Protein AF-A0A1M5NGG0-F1 (afdb_monomer)

pLDDT: mean 73.12, std 12.96, range [38.12, 87.0]

Solvent-accessible surface area (backbone atoms only — not comparable to full-atom values): 4606 Å² total; per-residue (Å²): 119,46,54,49,35,40,38,68,33,90,86,70,65,30,32,41,32,36,30,40,36,77,45,84,42,86,96,81,45,76,45,65,30,25,33,42,37,39,39,38,87,95,46,77,50,74,51,82,64,30,84,42,67,68,62,41,48,52,54,44,50,56,50,40,46,72,61,73,34,74,91,49,96,78,64,63,46,71,48,132

Structure (mmCIF, N/CA/C/O backbone):
data_AF-A0A1M5NGG0-F1
#
_entry.id   AF-A0A1M5NGG0-F1
#
loop_
_atom_site.group_PDB
_atom_site.id
_atom_site.type_symbol
_atom_site.label_atom_id
_atom_site.label_alt_id
_atom_site.label_comp_id
_atom_site.label_asym_id
_atom_site.label_entity_id
_atom_site.label_seq_id
_atom_site.pdbx_PDB_ins_code
_atom_site.Cartn_x
_atom_site.Cartn_y
_atom_site.Cartn_z
_atom_site.occupancy
_atom_site.B_iso_or_equiv
_atom_site.auth_seq_id
_atom_site.auth_comp_id
_atom_site.auth_asym_id
_atom_site.auth_atom_id
_atom_site.pdbx_PDB_model_num
ATOM 1 N N . MET A 1 1 ? -15.021 0.722 1.862 1.00 75.62 1 MET A N 1
ATOM 2 C CA . MET A 1 1 ? -13.551 0.751 1.709 1.00 75.62 1 MET A CA 1
ATOM 3 C C . MET A 1 1 ? -13.201 2.036 0.991 1.00 75.62 1 MET A C 1
ATOM 5 O O . MET A 1 1 ? -13.784 2.290 -0.057 1.00 75.62 1 MET A O 1
ATOM 9 N N . LYS A 1 2 ? -12.334 2.857 1.578 1.00 81.25 2 LYS A N 1
ATOM 10 C CA . LYS A 1 2 ? -11.900 4.147 1.033 1.00 81.25 2 LYS A CA 1
ATOM 11 C C . LYS A 1 2 ? -10.453 4.015 0.566 1.00 81.25 2 LYS A C 1
ATOM 13 O O . LYS A 1 2 ? -9.649 3.463 1.300 1.00 81.25 2 LYS A O 1
ATOM 18 N N . THR A 1 3 ? -10.104 4.499 -0.625 1.00 84.38 3 THR A N 1
ATOM 19 C CA . THR A 1 3 ? -8.686 4.588 -1.021 1.00 84.38 3 THR A CA 1
ATOM 20 C C . THR A 1 3 ? -8.111 5.867 -0.436 1.00 84.38 3 THR A C 1
ATOM 22 O O . THR A 1 3 ? -8.674 6.928 -0.661 1.00 84.38 3 THR A O 1
ATOM 25 N N . LEU A 1 4 ? -7.027 5.767 0.327 1.00 84.44 4 LEU A N 1
ATOM 26 C CA . LEU A 1 4 ? -6.325 6.920 0.888 1.00 84.44 4 LEU A CA 1
ATOM 27 C C . LEU A 1 4 ? -5.244 7.411 -0.069 1.00 84.44 4 LEU A C 1
ATOM 29 O O . LEU A 1 4 ? -5.165 8.601 -0.355 1.00 84.44 4 LEU A O 1
ATOM 33 N N . TYR A 1 5 ? -4.453 6.482 -0.603 1.00 83.94 5 TYR A N 1
ATOM 34 C CA . TYR A 1 5 ? -3.362 6.784 -1.521 1.00 83.94 5 TYR A CA 1
ATOM 35 C C . TYR A 1 5 ? -3.373 5.824 -2.699 1.00 83.94 5 TYR A C 1
ATOM 37 O O . TYR A 1 5 ? -3.693 4.642 -2.549 1.00 83.94 5 TYR A O 1
ATOM 45 N N . ARG A 1 6 ? -2.987 6.331 -3.868 1.00 86.62 6 ARG A N 1
ATOM 46 C CA . ARG A 1 6 ? -2.788 5.532 -5.074 1.00 86.62 6 ARG A CA 1
ATOM 47 C C . ARG A 1 6 ? -1.496 5.939 -5.767 1.00 86.62 6 ARG A C 1
ATOM 49 O O . ARG A 1 6 ? -1.258 7.127 -5.979 1.00 86.62 6 ARG A O 1
ATOM 56 N N . TYR A 1 7 ? -0.726 4.935 -6.157 1.00 84.19 7 TYR A N 1
ATOM 57 C CA . TYR A 1 7 ? 0.417 5.036 -7.049 1.00 84.19 7 TYR A CA 1
ATOM 58 C C . TYR A 1 7 ? 0.179 4.130 -8.257 1.00 84.19 7 TYR A C 1
ATOM 60 O O . TYR A 1 7 ? -0.304 3.011 -8.095 1.00 84.19 7 TYR A O 1
ATOM 68 N N . THR A 1 8 ? 0.523 4.605 -9.448 1.00 82.62 8 THR A N 1
ATOM 69 C CA . THR A 1 8 ? 0.501 3.806 -10.674 1.00 82.62 8 THR A CA 1
ATOM 70 C C . THR A 1 8 ? 1.876 3.904 -11.317 1.00 82.62 8 THR A C 1
ATOM 72 O O . THR A 1 8 ? 2.325 5.000 -11.651 1.00 82.62 8 THR A O 1
ATOM 75 N N . GLY A 1 9 ? 2.541 2.758 -11.435 1.00 76.19 9 GLY A N 1
ATOM 76 C CA . GLY A 1 9 ? 3.857 2.618 -12.032 1.00 76.19 9 GLY A CA 1
ATOM 77 C C . GLY A 1 9 ? 3.830 2.968 -13.522 1.00 76.19 9 GLY A C 1
ATOM 78 O O . GLY A 1 9 ? 2.905 2.550 -14.223 1.00 76.19 9 GLY A O 1
ATOM 79 N N . PRO A 1 10 ? 4.815 3.736 -14.018 1.00 69.81 10 PRO A N 1
ATOM 80 C CA . PRO A 1 10 ? 4.831 4.213 -15.399 1.00 69.81 10 PRO A CA 1
ATOM 81 C C . PRO A 1 10 ? 5.174 3.127 -16.429 1.00 69.81 10 PRO A C 1
ATOM 83 O O . PRO A 1 10 ? 4.765 3.257 -17.579 1.00 69.81 10 PRO A O 1
ATOM 86 N N . GLU A 1 11 ? 5.910 2.081 -16.041 1.00 64.44 11 GLU A N 1
ATOM 87 C CA . GLU A 1 11 ? 6.458 1.089 -16.982 1.00 64.44 11 GLU A CA 1
ATOM 88 C C . GLU A 1 11 ? 5.631 -0.204 -17.046 1.00 64.44 11 GLU A C 1
ATOM 90 O O . GLU A 1 11 ? 5.364 -0.703 -18.135 1.00 64.44 11 GLU A O 1
ATOM 95 N N . ASP A 1 12 ? 5.140 -0.695 -15.904 1.00 65.25 12 ASP A N 1
ATOM 96 C CA . ASP A 1 12 ? 4.516 -2.027 -15.815 1.00 65.25 12 ASP A CA 1
ATOM 97 C C . ASP A 1 12 ? 2.991 -2.000 -15.616 1.00 65.25 12 ASP A C 1
ATOM 99 O O . ASP A 1 12 ? 2.357 -3.040 -15.447 1.00 65.25 12 ASP A O 1
ATOM 103 N N . GLY A 1 13 ? 2.372 -0.814 -15.569 1.00 73.19 13 GLY A N 1
ATOM 104 C CA . GLY A 1 13 ? 0.934 -0.670 -15.294 1.00 73.19 13 GLY A CA 1
ATOM 105 C C . GLY A 1 13 ? 0.510 -1.110 -13.884 1.00 73.19 13 GLY A C 1
ATOM 106 O O . GLY A 1 13 ? -0.684 -1.174 -13.590 1.00 73.19 13 GLY A O 1
ATOM 107 N N . VAL A 1 14 ? 1.474 -1.390 -13.001 1.00 80.69 14 VAL A N 1
ATOM 108 C CA . VAL A 1 14 ? 1.231 -1.802 -11.616 1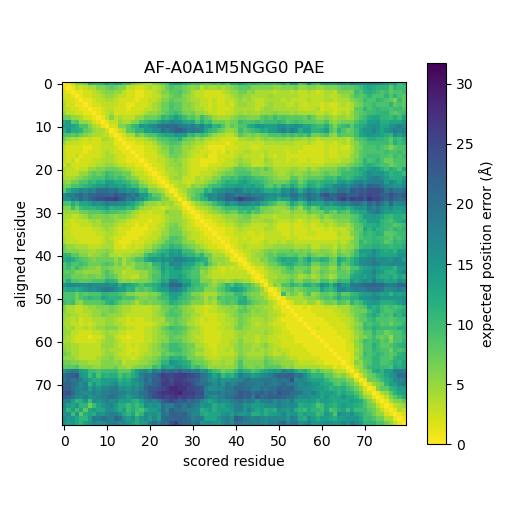.00 80.69 14 VAL A CA 1
ATOM 109 C C . VAL A 1 14 ? 0.623 -0.646 -10.832 1.00 80.69 14 VAL A C 1
ATOM 111 O O . VAL A 1 14 ? 1.172 0.450 -10.784 1.00 80.69 14 VAL A O 1
ATOM 114 N N . THR A 1 15 ? -0.500 -0.885 -10.168 1.00 85.69 15 THR A N 1
ATOM 115 C CA . THR A 1 15 ? -1.163 0.086 -9.304 1.00 85.69 15 THR A CA 1
ATOM 116 C C . THR A 1 15 ? -1.102 -0.364 -7.852 1.00 85.69 15 THR A C 1
ATOM 118 O O . THR A 1 15 ? -1.668 -1.385 -7.476 1.00 85.69 15 THR A O 1
ATOM 121 N N . VAL A 1 16 ? -0.463 0.436 -7.004 1.00 85.31 16 VAL A N 1
ATOM 122 C CA . VAL A 1 16 ? -0.432 0.236 -5.553 1.00 85.31 16 VAL A CA 1
ATOM 123 C C . VAL A 1 16 ? -1.450 1.176 -4.910 1.00 85.31 16 VAL A C 1
ATOM 125 O O . VAL 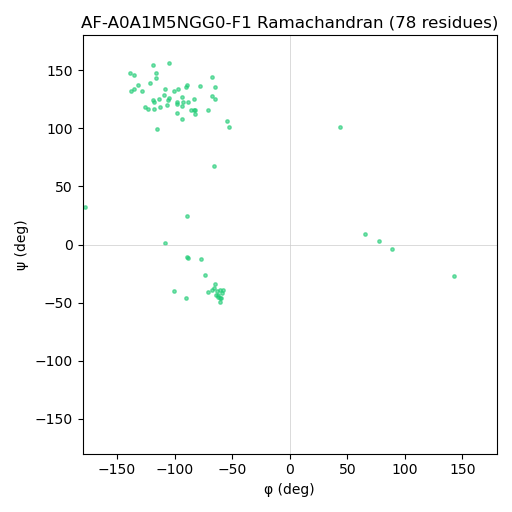A 1 16 ? -1.504 2.368 -5.219 1.00 85.31 16 VAL A O 1
ATOM 128 N N . ARG A 1 17 ? -2.280 0.660 -4.006 1.00 87.00 17 ARG A N 1
ATOM 129 C CA . ARG A 1 17 ? -3.306 1.420 -3.283 1.00 87.00 17 ARG A CA 1
ATOM 130 C C . ARG A 1 17 ? -3.173 1.188 -1.792 1.00 87.00 17 ARG A C 1
ATOM 132 O O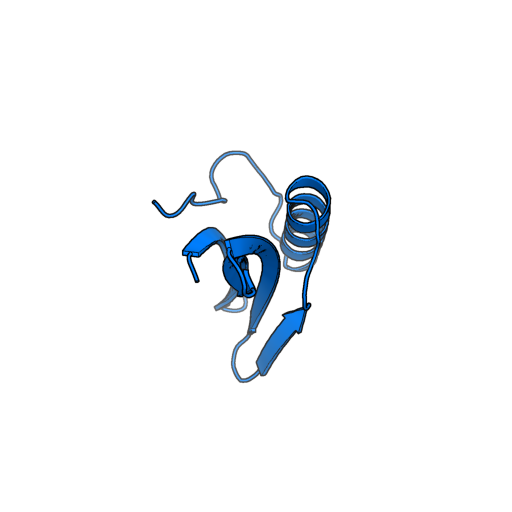 . ARG A 1 17 ? -3.137 0.040 -1.365 1.00 87.00 17 ARG A O 1
ATOM 139 N N . LEU A 1 18 ? -3.194 2.258 -1.007 1.00 86.19 18 LEU A N 1
ATOM 140 C CA . LEU A 1 18 ? -3.494 2.169 0.418 1.00 86.19 18 LEU A CA 1
ATOM 141 C C . LEU A 1 18 ? -4.990 2.396 0.604 1.00 86.19 18 LEU A C 1
ATOM 143 O O . LEU A 1 18 ? -5.507 3.444 0.210 1.00 86.19 18 LEU A O 1
ATOM 147 N N . ILE A 1 19 ? -5.680 1.436 1.207 1.00 86.88 19 ILE A N 1
ATOM 148 C CA . ILE A 1 19 ? -7.110 1.521 1.489 1.00 86.88 19 ILE A CA 1
ATOM 149 C C . ILE A 1 19 ? -7.376 1.506 2.993 1.00 86.88 19 ILE A C 1
ATOM 151 O O . ILE A 1 19 ? -6.730 0.787 3.748 1.00 86.88 19 ILE A O 1
ATOM 155 N N . GLU A 1 20 ? -8.368 2.279 3.415 1.00 86.25 20 GLU A N 1
ATOM 156 C CA . GLU A 1 20 ? -8.984 2.222 4.733 1.00 86.25 20 GLU A CA 1
ATOM 157 C C . GLU A 1 20 ? -10.267 1.383 4.670 1.00 86.25 20 GLU A C 1
ATOM 159 O O . GLU A 1 20 ? -11.136 1.547 3.796 1.00 86.25 20 GLU A O 1
ATOM 164 N N . ARG A 1 21 ? -10.413 0.484 5.636 1.00 83.06 21 ARG A N 1
ATOM 165 C CA . ARG A 1 21 ? -11.592 -0.339 5.852 1.00 83.06 21 ARG A CA 1
ATOM 166 C C . ARG A 1 21 ? -12.100 -0.111 7.267 1.00 83.06 21 ARG A C 1
ATOM 168 O O . ARG A 1 21 ? -11.465 -0.487 8.240 1.00 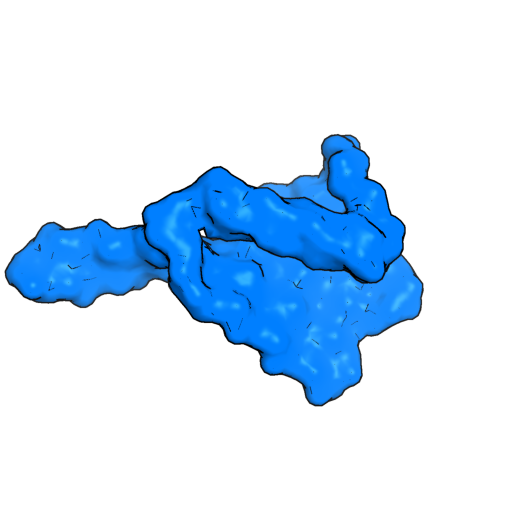83.06 21 ARG A O 1
ATOM 175 N N . GLN A 1 22 ? -13.304 0.427 7.368 1.00 80.62 22 GLN A N 1
ATOM 176 C CA . GLN A 1 22 ? -14.035 0.480 8.625 1.00 80.62 22 GLN A CA 1
ATOM 177 C C . GLN A 1 22 ? -14.950 -0.739 8.713 1.00 80.62 22 GLN A C 1
ATOM 179 O O . GLN A 1 22 ? -15.716 -1.023 7.790 1.00 80.62 22 GLN A O 1
ATOM 184 N N . THR A 1 23 ? -14.838 -1.482 9.807 1.00 74.81 23 THR A N 1
ATOM 185 C CA . THR A 1 23 ? -15.681 -2.636 10.116 1.00 74.81 23 THR A CA 1
ATOM 186 C C . THR A 1 23 ? -16.445 -2.333 11.393 1.00 74.81 23 THR A C 1
ATOM 188 O O . THR A 1 23 ? -15.847 -2.039 12.424 1.00 74.81 23 THR A O 1
ATOM 191 N N . ILE A 1 24 ? -17.771 -2.394 11.327 1.00 76.06 24 ILE A N 1
ATOM 192 C CA . ILE A 1 24 ? -18.626 -2.200 12.497 1.00 76.06 24 ILE A CA 1
ATOM 193 C C . ILE A 1 24 ? -18.679 -3.526 13.258 1.00 76.06 24 ILE A C 1
ATOM 195 O O . ILE A 1 24 ? -19.172 -4.524 12.733 1.00 76.06 24 ILE A O 1
ATOM 199 N N . VAL A 1 25 ? -18.161 -3.534 14.483 1.00 74.94 25 VAL A N 1
ATOM 200 C CA . VAL A 1 25 ? -18.181 -4.676 15.400 1.00 74.94 25 VAL A CA 1
ATOM 201 C C . VAL A 1 25 ? -19.200 -4.381 16.500 1.00 74.94 25 VAL A C 1
ATOM 203 O O . VAL A 1 25 ? -19.111 -3.373 17.202 1.00 74.94 25 VAL A O 1
ATOM 206 N N . GLN A 1 26 ? -20.217 -5.230 16.634 1.00 73.25 26 GLN A N 1
ATOM 207 C CA . GLN A 1 26 ? -21.249 -5.062 17.660 1.00 73.25 26 GLN A CA 1
ATOM 208 C C . GLN A 1 26 ? -20.669 -5.274 19.078 1.00 73.25 26 GLN A C 1
ATOM 210 O O . GLN A 1 26 ? -19.792 -6.121 19.244 1.00 73.25 26 GLN A O 1
ATOM 215 N N . PRO A 1 27 ? -21.140 -4.527 20.101 1.00 67.12 27 PRO A N 1
ATOM 216 C CA . PRO A 1 27 ? -22.384 -3.760 20.096 1.00 67.12 27 PRO A CA 1
ATOM 217 C C . PRO A 1 27 ? -22.293 -2.315 19.587 1.00 67.12 27 PRO A C 1
ATOM 219 O O . PRO A 1 27 ? -23.358 -1.756 19.371 1.00 67.12 27 PRO A O 1
ATOM 222 N N . MET A 1 28 ? -21.114 -1.709 19.360 1.00 65.19 28 MET A N 1
ATOM 223 C CA . MET A 1 28 ? -20.991 -0.365 18.735 1.00 65.19 28 MET A CA 1
ATOM 224 C C . MET A 1 28 ? -19.532 0.108 18.525 1.00 65.19 28 MET A C 1
ATOM 226 O O . MET A 1 28 ? -19.234 1.297 18.608 1.00 65.19 28 MET A O 1
ATOM 230 N N . SER A 1 29 ? -18.589 -0.795 18.262 1.00 73.31 29 SER A N 1
ATOM 231 C CA . SER A 1 29 ? -17.189 -0.418 18.022 1.00 73.31 29 SER A CA 1
ATOM 232 C C . SER A 1 29 ? -16.903 -0.353 16.525 1.00 73.31 29 SER A C 1
ATOM 234 O O . SER A 1 29 ? -17.081 -1.335 15.808 1.00 73.31 29 SER A O 1
ATOM 236 N N . VAL A 1 30 ? -16.438 0.795 16.034 1.00 76.50 30 VAL A N 1
ATOM 237 C CA . VAL A 1 30 ? -15.863 0.885 14.686 1.00 76.50 30 VAL A CA 1
ATOM 238 C C . VAL A 1 30 ? -14.407 0.455 14.784 1.00 76.50 30 VAL A C 1
ATOM 240 O O . VAL A 1 30 ? -13.615 1.101 15.464 1.00 76.50 30 VAL A O 1
ATOM 243 N N . ASN A 1 31 ? -14.062 -0.646 14.125 1.00 79.56 31 ASN A N 1
ATOM 244 C CA . ASN A 1 31 ? -12.676 -1.032 13.930 1.00 79.56 31 ASN A CA 1
ATOM 245 C C . ASN A 1 31 ? -12.201 -0.491 12.580 1.00 79.56 31 ASN A C 1
ATOM 247 O O . ASN A 1 31 ? -12.755 -0.857 11.541 1.00 79.56 31 ASN A O 1
ATOM 251 N N . THR A 1 32 ? -11.189 0.367 12.595 1.00 79.88 32 THR A N 1
ATOM 252 C CA . THR A 1 32 ? -10.551 0.870 11.378 1.00 79.88 32 THR A CA 1
ATOM 253 C C . THR A 1 32 ? -9.299 0.051 11.116 1.00 79.88 32 THR A C 1
ATOM 255 O O . THR A 1 32 ? -8.395 0.010 11.944 1.00 79.88 32 THR A O 1
ATOM 258 N N . SER A 1 33 ? -9.243 -0.599 9.961 1.00 83.06 33 SER A N 1
ATOM 259 C CA . SER A 1 33 ? -8.057 -1.284 9.469 1.00 83.06 33 SER A CA 1
ATOM 260 C C . SER A 1 33 ? -7.597 -0.678 8.154 1.00 83.06 33 SER A C 1
ATOM 262 O O . SER A 1 33 ? -8.381 -0.105 7.395 1.00 83.06 33 SER A O 1
ATOM 264 N N . PHE A 1 34 ? -6.310 -0.816 7.874 1.00 84.31 34 PHE A N 1
ATOM 265 C CA . PHE A 1 34 ? -5.716 -0.375 6.620 1.00 84.31 34 PHE A CA 1
ATOM 266 C C . PHE A 1 34 ? -5.183 -1.582 5.860 1.00 84.31 34 PHE A C 1
ATOM 268 O O . PHE A 1 34 ? -4.734 -2.548 6.471 1.00 84.31 34 PHE A O 1
ATOM 275 N N . ALA A 1 35 ? -5.219 -1.540 4.536 1.00 83.25 35 ALA A N 1
ATOM 276 C CA . ALA A 1 35 ? -4.655 -2.589 3.697 1.00 83.25 35 ALA A CA 1
ATOM 277 C C . ALA A 1 35 ? -3.931 -1.972 2.507 1.00 83.25 35 ALA A C 1
ATOM 279 O O . ALA A 1 35 ? -4.342 -0.927 1.995 1.00 83.25 35 ALA A O 1
ATOM 280 N N . VAL A 1 36 ? -2.867 -2.630 2.056 1.00 82.31 36 VAL A N 1
ATOM 281 C CA . VAL A 1 36 ? -2.183 -2.258 0.818 1.00 82.31 36 VAL A CA 1
ATOM 282 C C . VAL A 1 36 ? -2.550 -3.274 -0.251 1.00 82.31 36 VAL A C 1
ATOM 284 O O . VAL A 1 36 ? -2.417 -4.481 -0.053 1.00 82.31 36 VAL A O 1
ATOM 287 N N . VAL A 1 37 ? -3.047 -2.776 -1.376 1.00 84.81 37 VAL A N 1
ATOM 288 C CA . VAL A 1 37 ? -3.464 -3.576 -2.525 1.00 84.81 37 VAL A CA 1
ATOM 289 C C . VAL A 1 37 ? -2.525 -3.272 -3.678 1.00 84.81 37 VAL A C 1
ATOM 291 O O . VAL A 1 37 ? -2.386 -2.112 -4.064 1.00 84.81 37 VAL A O 1
ATOM 294 N N . ILE A 1 38 ? -1.912 -4.307 -4.232 1.00 84.81 38 ILE A N 1
ATOM 295 C CA . ILE A 1 38 ? -1.105 -4.249 -5.445 1.00 84.81 38 ILE A CA 1
ATOM 296 C C . ILE A 1 38 ? -1.928 -4.882 -6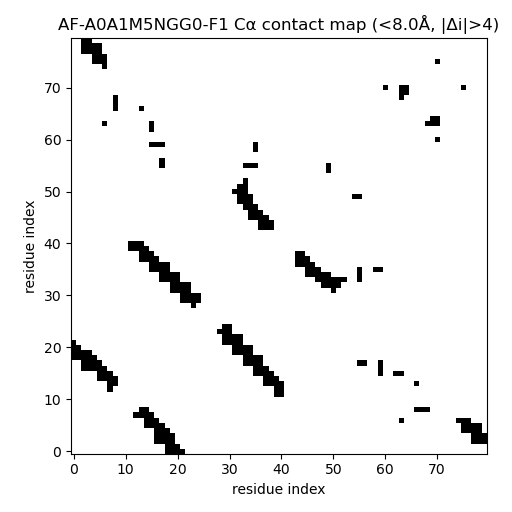.560 1.00 84.81 38 ILE A C 1
ATOM 298 O O . ILE A 1 38 ? -2.387 -6.016 -6.442 1.00 84.81 38 ILE A O 1
ATOM 302 N N . ASP A 1 39 ? -2.127 -4.125 -7.621 1.00 83.56 39 ASP A N 1
ATOM 303 C CA . ASP A 1 39 ? -2.839 -4.521 -8.824 1.00 83.56 39 ASP A CA 1
ATOM 304 C C . ASP A 1 39 ? -1.818 -4.519 -9.962 1.00 83.56 39 ASP A C 1
ATOM 306 O O . ASP A 1 39 ? -1.407 -3.458 -10.427 1.00 83.56 39 ASP A O 1
ATOM 310 N N . ALA A 1 40 ? -1.309 -5.692 -10.315 1.00 78.62 40 ALA A N 1
ATOM 311 C CA . ALA A 1 40 ? -0.389 -5.886 -11.425 1.00 78.62 40 ALA A CA 1
ATOM 312 C C . ALA A 1 40 ? -1.147 -6.526 -12.601 1.00 78.62 40 ALA A C 1
ATOM 314 O O . ALA A 1 40 ? -2.166 -7.188 -12.386 1.00 78.62 40 ALA A O 1
ATOM 315 N N . PRO A 1 41 ? -0.683 -6.374 -13.854 1.00 74.44 41 PRO A N 1
ATOM 316 C CA . PRO A 1 41 ? -1.342 -6.998 -14.999 1.00 74.44 41 PRO A CA 1
ATOM 317 C C . PRO A 1 41 ? -1.497 -8.519 -14.814 1.00 74.44 41 PRO A C 1
ATOM 319 O O . PRO A 1 41 ? -0.533 -9.271 -14.919 1.00 74.44 41 PRO A O 1
ATOM 322 N N . GLY A 1 42 ? -2.723 -8.973 -14.539 1.00 69.50 42 GLY A N 1
ATOM 323 C CA . GLY A 1 42 ? -3.050 -10.390 -14.336 1.00 69.50 42 GLY A CA 1
ATOM 324 C C . GLY A 1 42 ? -2.923 -10.910 -12.899 1.00 69.50 42 GLY A C 1
ATOM 325 O O . GLY A 1 42 ? -3.314 -12.051 -12.656 1.00 69.50 42 GLY A O 1
ATOM 326 N N . GLU A 1 43 ? -2.461 -10.100 -11.941 1.00 72.31 43 GLU A N 1
ATOM 327 C CA . GLU A 1 43 ? -2.309 -10.502 -10.538 1.00 72.31 43 GLU A CA 1
ATOM 328 C C . GLU A 1 43 ? -2.766 -9.403 -9.573 1.00 72.31 43 GLU A C 1
ATOM 330 O O . GLU A 1 43 ? -2.360 -8.248 -9.669 1.00 72.31 43 GLU A O 1
ATOM 335 N N . VAL A 1 44 ? -3.578 -9.774 -8.581 1.00 74.06 44 VAL A N 1
ATOM 336 C CA . VAL A 1 44 ? -3.962 -8.875 -7.487 1.00 74.06 44 VAL A CA 1
ATOM 337 C C . VAL A 1 44 ? -3.462 -9.465 -6.177 1.00 74.06 44 VAL A C 1
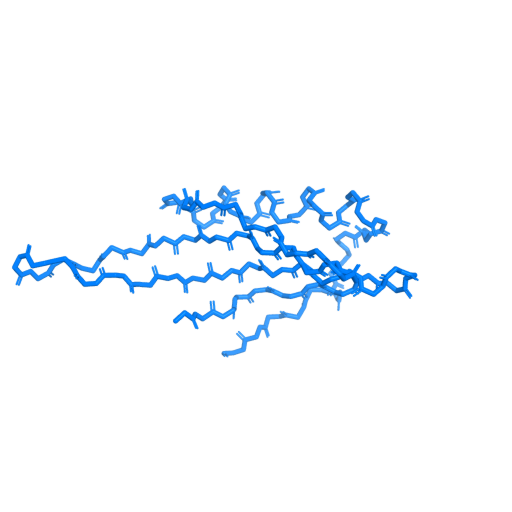ATOM 339 O O . VAL A 1 44 ? -3.908 -10.535 -5.763 1.00 74.06 44 VAL A O 1
ATOM 342 N N . ALA A 1 45 ? -2.558 -8.752 -5.510 1.00 72.62 45 ALA A N 1
ATOM 343 C CA . ALA A 1 45 ? -2.068 -9.102 -4.183 1.00 72.62 45 ALA A CA 1
ATOM 344 C C . ALA A 1 45 ? -2.616 -8.113 -3.148 1.00 72.62 45 ALA A C 1
ATOM 346 O O . ALA A 1 45 ? -2.495 -6.897 -3.297 1.00 72.62 45 ALA A O 1
ATOM 347 N N . MET A 1 46 ? -3.211 -8.634 -2.076 1.00 71.00 46 MET A N 1
ATOM 348 C CA . MET A 1 46 ? -3.720 -7.840 -0.959 1.00 71.00 46 MET A CA 1
ATOM 349 C C . MET A 1 46 ? -2.984 -8.232 0.320 1.00 71.00 46 MET A C 1
ATOM 351 O O . MET A 1 46 ? -2.978 -9.400 0.703 1.00 71.00 46 MET A O 1
ATOM 355 N N . PHE A 1 47 ? -2.383 -7.248 0.985 1.00 69.50 47 PHE A N 1
ATOM 356 C CA . PHE A 1 47 ? -1.756 -7.426 2.293 1.00 69.50 47 PHE A CA 1
ATOM 357 C C . PHE A 1 47 ? -2.746 -6.971 3.357 1.00 69.50 47 PHE A C 1
ATOM 359 O O . PHE A 1 47 ? -3.120 -5.793 3.393 1.00 69.50 47 PHE A O 1
ATOM 366 N N . ASP A 1 48 ? -3.221 -7.920 4.165 1.00 66.56 48 ASP A N 1
ATOM 367 C CA . ASP A 1 48 ? -4.369 -7.686 5.034 1.00 66.56 48 ASP A CA 1
ATOM 368 C C . ASP A 1 48 ? -3.987 -7.137 6.419 1.00 66.56 48 ASP A C 1
ATOM 370 O O . ASP A 1 48 ? -3.041 -7.578 7.070 1.00 66.56 48 ASP A O 1
ATOM 374 N N . SER A 1 49 ? -4.794 -6.153 6.813 1.00 62.31 49 SER A N 1
ATOM 375 C CA . SER A 1 49 ? -4.901 -5.424 8.078 1.00 62.31 49 SER A CA 1
ATOM 376 C C . SER A 1 49 ? -3.617 -4.963 8.782 1.00 62.31 49 SER A C 1
ATOM 378 O O . SER A 1 49 ? -3.030 -5.665 9.604 1.00 62.31 49 SER A O 1
ATOM 380 N N . PHE A 1 50 ? -3.307 -3.682 8.614 1.00 72.69 50 PHE A N 1
ATOM 381 C CA . PHE A 1 50 ? -2.561 -2.903 9.595 1.00 72.69 50 PHE A CA 1
ATOM 382 C C . PHE A 1 50 ? -3.548 -2.249 10.569 1.00 72.69 50 PHE A C 1
ATOM 384 O O . PHE A 1 50 ? -4.558 -1.677 10.149 1.00 72.69 50 PHE A O 1
ATOM 391 N N . SER A 1 51 ? -3.249 -2.306 11.867 1.00 71.88 51 SER A N 1
ATOM 392 C CA . SER A 1 51 ? -4.004 -1.597 12.912 1.00 71.88 51 SER A CA 1
ATOM 393 C C . SER A 1 51 ? -3.679 -0.099 12.976 1.00 71.88 51 SER A C 1
ATOM 395 O O . SER A 1 51 ? -4.404 0.654 13.617 1.00 71.88 51 SER A O 1
ATOM 397 N N . GLY A 1 52 ? -2.608 0.345 12.306 1.00 78.00 52 GLY A N 1
ATOM 398 C CA . GLY A 1 52 ? -2.159 1.736 12.292 1.00 78.00 52 GLY A CA 1
ATOM 399 C C . GLY A 1 52 ? -1.866 2.246 10.884 1.00 78.00 52 GLY A C 1
ATOM 400 O O . GLY A 1 52 ? -1.231 1.554 10.084 1.00 78.00 52 GLY A O 1
ATOM 401 N N . LEU A 1 53 ? -2.298 3.480 10.607 1.00 79.75 53 LEU A N 1
ATOM 402 C CA . LEU A 1 53 ? -2.082 4.151 9.323 1.00 79.75 53 LEU A CA 1
ATOM 403 C C . LEU A 1 53 ? -0.591 4.314 9.012 1.00 79.75 53 LEU A C 1
ATOM 405 O O . LEU A 1 53 ? -0.192 4.121 7.873 1.00 79.75 53 LEU A O 1
ATOM 409 N N . GLU A 1 54 ? 0.232 4.627 10.014 1.00 80.00 54 GLU A N 1
ATOM 410 C CA . GLU A 1 54 ? 1.676 4.847 9.851 1.00 80.00 54 GLU A CA 1
ATOM 411 C C . GLU A 1 54 ? 2.394 3.590 9.343 1.00 80.00 54 GLU A C 1
ATOM 413 O O . GLU A 1 54 ? 3.179 3.657 8.399 1.00 80.00 54 GLU A O 1
ATOM 418 N N . PHE A 1 55 ? 2.060 2.422 9.903 1.00 81.19 55 PHE A N 1
ATOM 419 C CA . PHE A 1 55 ? 2.593 1.137 9.441 1.00 81.19 55 PHE A CA 1
ATOM 420 C C . PHE A 1 55 ? 2.147 0.822 8.012 1.00 81.19 55 PHE A C 1
ATOM 422 O O . PHE A 1 55 ? 2.957 0.405 7.183 1.00 81.19 55 PHE A O 1
ATOM 429 N N . ALA A 1 56 ? 0.872 1.064 7.710 1.00 81.12 56 ALA A N 1
ATOM 430 C CA . ALA A 1 56 ? 0.324 0.842 6.379 1.00 81.12 56 ALA A CA 1
ATOM 431 C C . ALA A 1 56 ? 0.937 1.794 5.335 1.00 81.12 56 ALA A C 1
ATOM 433 O O . ALA A 1 56 ? 1.214 1.385 4.209 1.00 81.12 56 ALA A O 1
ATOM 434 N N . ALA A 1 57 ? 1.195 3.046 5.719 1.00 82.44 57 ALA A N 1
ATOM 435 C CA . ALA A 1 57 ? 1.863 4.047 4.896 1.00 82.44 57 ALA A CA 1
ATOM 436 C C . ALA A 1 57 ? 3.336 3.691 4.649 1.00 82.44 57 ALA A C 1
ATOM 438 O O . ALA A 1 57 ? 3.805 3.829 3.522 1.00 82.44 57 ALA A O 1
ATOM 439 N N . GLY A 1 58 ? 4.044 3.166 5.655 1.00 81.69 58 GLY A N 1
ATOM 440 C CA . GLY A 1 58 ? 5.402 2.643 5.489 1.00 81.69 58 GLY A CA 1
ATOM 441 C C . GLY A 1 58 ? 5.459 1.458 4.519 1.00 81.69 58 GLY A C 1
ATOM 442 O O . GLY A 1 58 ? 6.284 1.445 3.608 1.00 81.69 58 GLY A O 1
ATOM 443 N N . ALA A 1 59 ? 4.536 0.497 4.652 1.00 81.31 59 ALA A N 1
ATOM 444 C CA . ALA A 1 59 ? 4.425 -0.633 3.724 1.00 81.31 59 ALA A CA 1
ATOM 445 C C . ALA A 1 59 ? 4.071 -0.182 2.296 1.00 81.31 59 ALA A C 1
ATOM 447 O O . ALA A 1 59 ? 4.627 -0.695 1.326 1.00 81.31 59 ALA A O 1
ATOM 448 N N . PHE A 1 60 ? 3.179 0.802 2.165 1.00 83.81 60 PHE A N 1
ATOM 449 C CA . PHE A 1 60 ? 2.851 1.426 0.886 1.00 83.81 60 PHE A CA 1
ATOM 450 C C . PHE A 1 60 ? 4.081 2.089 0.252 1.00 83.81 60 PHE A C 1
ATOM 452 O O . PHE A 1 60 ? 4.373 1.810 -0.907 1.00 83.81 60 PHE A O 1
ATOM 459 N N . ALA A 1 61 ? 4.825 2.909 0.999 1.00 80.88 61 ALA A N 1
ATOM 460 C CA . ALA A 1 61 ? 6.015 3.594 0.496 1.00 80.88 61 ALA A CA 1
ATOM 461 C C . ALA A 1 61 ? 7.092 2.605 0.021 1.00 80.88 61 ALA A C 1
ATOM 463 O O . ALA A 1 61 ? 7.572 2.728 -1.102 1.00 80.88 61 ALA A O 1
ATOM 464 N N . LEU A 1 62 ? 7.380 1.566 0.814 1.00 81.19 62 LEU A N 1
ATOM 465 C CA . LEU A 1 62 ? 8.315 0.494 0.444 1.00 81.19 62 LEU A CA 1
ATOM 466 C C . LEU A 1 62 ? 7.913 -0.220 -0.855 1.00 81.19 62 LEU A C 1
ATOM 468 O O . LEU A 1 62 ? 8.766 -0.581 -1.665 1.00 81.19 62 LEU A O 1
ATOM 472 N N . LEU A 1 63 ? 6.612 -0.447 -1.063 1.00 78.31 63 LEU A N 1
ATOM 473 C CA . LEU A 1 63 ? 6.110 -1.065 -2.290 1.00 78.31 63 LEU A CA 1
ATOM 474 C C . LEU A 1 63 ? 6.226 -0.123 -3.488 1.00 78.31 63 LEU A C 1
ATOM 476 O O . LEU A 1 63 ? 6.633 -0.567 -4.556 1.00 78.31 63 LEU A O 1
ATOM 480 N N . VAL A 1 64 ? 5.921 1.163 -3.315 1.00 79.94 64 VAL A N 1
ATOM 481 C CA . VAL A 1 64 ? 6.106 2.173 -4.367 1.00 79.94 64 VAL A CA 1
ATOM 482 C C . VAL A 1 64 ? 7.577 2.252 -4.794 1.00 79.94 64 VAL A C 1
ATOM 484 O O . VAL A 1 64 ? 7.849 2.164 -5.991 1.00 79.94 64 VAL A O 1
ATOM 487 N N . GLU A 1 65 ? 8.513 2.288 -3.838 1.00 78.56 65 GLU A N 1
ATOM 488 C CA . GLU A 1 65 ? 9.963 2.242 -4.101 1.00 78.56 65 GLU A CA 1
ATOM 489 C C . GLU A 1 65 ? 10.380 0.980 -4.859 1.00 78.56 65 GLU A C 1
ATOM 491 O O . GLU A 1 65 ? 11.163 1.046 -5.810 1.00 78.56 65 GLU A O 1
ATOM 496 N N . ARG A 1 66 ? 9.818 -0.175 -4.489 1.00 75.00 66 ARG A N 1
ATOM 497 C CA . ARG A 1 66 ? 10.104 -1.451 -5.154 1.00 75.00 66 ARG A CA 1
ATOM 498 C C . ARG A 1 66 ? 9.644 -1.489 -6.613 1.00 75.00 66 ARG A C 1
ATOM 500 O O . ARG A 1 66 ? 10.311 -2.130 -7.421 1.00 75.00 66 ARG A O 1
ATOM 507 N N . PHE A 1 67 ? 8.537 -0.831 -6.954 1.00 73.62 67 PHE A N 1
ATOM 508 C CA . PHE A 1 67 ? 8.025 -0.752 -8.330 1.00 73.62 67 PHE A CA 1
ATOM 509 C C . PHE A 1 67 ? 8.601 0.438 -9.118 1.00 73.62 67 PHE A C 1
ATOM 511 O O . PHE A 1 67 ? 7.976 0.923 -10.058 1.00 73.62 67 PHE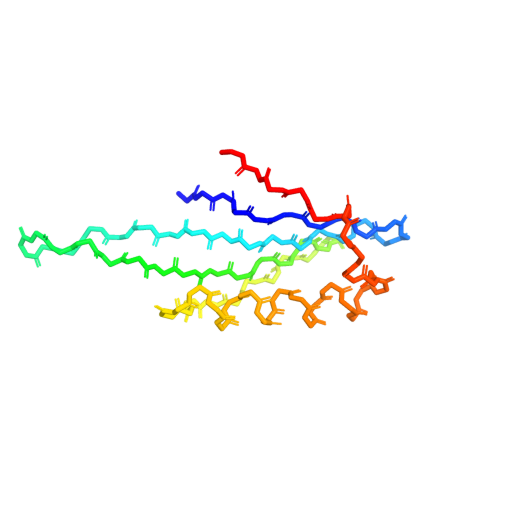 A O 1
ATOM 518 N N . GLY A 1 68 ? 9.787 0.923 -8.733 1.00 60.44 68 GLY A N 1
ATOM 519 C CA . GLY A 1 68 ? 10.509 1.970 -9.461 1.00 60.44 68 GLY A CA 1
ATOM 520 C C . GLY A 1 68 ? 9.974 3.385 -9.228 1.00 60.44 68 GLY A C 1
ATOM 521 O O . GLY A 1 68 ? 10.485 4.345 -9.806 1.00 60.44 68 GLY A O 1
ATOM 522 N N . GLY A 1 69 ? 8.974 3.549 -8.362 1.00 58.25 69 GLY A N 1
ATOM 523 C CA . GLY A 1 69 ? 8.505 4.853 -7.928 1.00 58.25 69 GLY A CA 1
ATOM 524 C C . GLY A 1 69 ? 9.382 5.381 -6.810 1.00 58.25 69 GLY A C 1
ATOM 525 O O . GLY A 1 69 ? 9.325 4.891 -5.693 1.00 58.25 69 GLY A O 1
ATOM 526 N N . VAL A 1 70 ? 10.140 6.448 -7.043 1.00 50.97 70 VAL A N 1
ATOM 527 C CA . VAL A 1 70 ? 10.573 7.264 -5.904 1.00 50.97 70 VAL A CA 1
ATOM 528 C C . VAL A 1 70 ? 9.290 7.863 -5.329 1.00 50.97 70 VAL A C 1
ATOM 530 O O . VAL A 1 70 ? 8.552 8.501 -6.082 1.00 50.97 70 VAL A O 1
ATOM 533 N N . THR A 1 71 ? 8.992 7.693 -4.036 1.00 50.25 71 THR A N 1
ATOM 534 C CA . THR A 1 71 ? 7.947 8.483 -3.357 1.00 50.25 71 THR A CA 1
ATOM 535 C C . THR A 1 71 ? 8.381 9.951 -3.310 1.00 50.25 71 THR A C 1
ATOM 537 O O . THR A 1 71 ? 8.708 10.501 -2.264 1.00 50.25 71 THR A O 1
ATOM 540 N N . GLN A 1 72 ? 8.447 10.601 -4.470 1.00 40.56 72 GLN A N 1
ATOM 541 C CA . GLN A 1 72 ? 8.584 12.036 -4.601 1.00 40.56 72 GLN A CA 1
ATOM 542 C C . GLN A 1 72 ? 7.214 12.650 -4.342 1.00 40.56 72 GLN A C 1
ATOM 544 O O . GLN A 1 72 ? 6.185 12.157 -4.820 1.00 40.56 72 GLN A O 1
ATOM 549 N N . ALA A 1 73 ? 7.208 13.735 -3.572 1.00 40.28 73 ALA A N 1
ATOM 550 C CA . ALA A 1 73 ? 6.029 14.548 -3.329 1.00 40.28 73 ALA A CA 1
ATOM 551 C C . ALA A 1 73 ? 5.405 14.965 -4.677 1.00 40.28 73 ALA A C 1
ATOM 553 O O . ALA A 1 73 ? 5.926 15.843 -5.357 1.00 40.28 73 ALA A O 1
ATOM 554 N N . GLY A 1 74 ? 4.329 14.289 -5.096 1.00 40.84 74 GLY A N 1
ATOM 555 C CA . GLY A 1 74 ? 3.640 14.554 -6.365 1.00 40.84 74 GLY A CA 1
ATOM 556 C C . GLY A 1 74 ? 3.111 13.323 -7.112 1.00 40.84 74 GLY A C 1
ATOM 557 O O . GLY A 1 74 ? 2.114 13.449 -7.816 1.00 40.84 74 GLY A O 1
ATOM 558 N N . GLN A 1 75 ? 3.705 12.133 -6.942 1.00 43.44 75 GLN A N 1
ATOM 559 C CA . GLN A 1 75 ? 3.207 10.897 -7.591 1.00 43.44 75 GLN A CA 1
ATOM 560 C C . GLN A 1 75 ? 2.153 10.140 -6.773 1.00 43.44 75 GLN A C 1
ATOM 562 O O . GLN A 1 75 ? 1.494 9.229 -7.274 1.00 43.44 75 GLN A O 1
ATOM 567 N N . VAL A 1 76 ? 1.979 10.525 -5.512 1.00 49.28 76 VAL A N 1
ATOM 568 C CA . VAL A 1 76 ? 0.975 9.956 -4.623 1.00 49.28 76 VAL A CA 1
ATOM 569 C C . VAL A 1 76 ? -0.279 10.819 -4.701 1.00 49.28 76 VAL A C 1
ATOM 571 O O . VAL A 1 76 ? -0.305 11.939 -4.190 1.00 49.28 76 VAL A O 1
ATOM 574 N N . VAL A 1 77 ? -1.330 10.297 -5.333 1.00 51.25 77 VAL A N 1
ATOM 575 C CA . VAL A 1 77 ? -2.634 10.969 -5.354 1.00 51.25 77 VAL A CA 1
ATOM 576 C C . VAL A 1 77 ? -3.396 10.565 -4.099 1.00 51.25 77 VAL A C 1
ATOM 578 O O . VAL A 1 77 ? -3.736 9.391 -3.928 1.00 51.25 77 VAL A O 1
ATOM 581 N N . VAL A 1 78 ? -3.666 11.541 -3.229 1.00 48.91 78 VAL A N 1
ATOM 582 C CA . VAL A 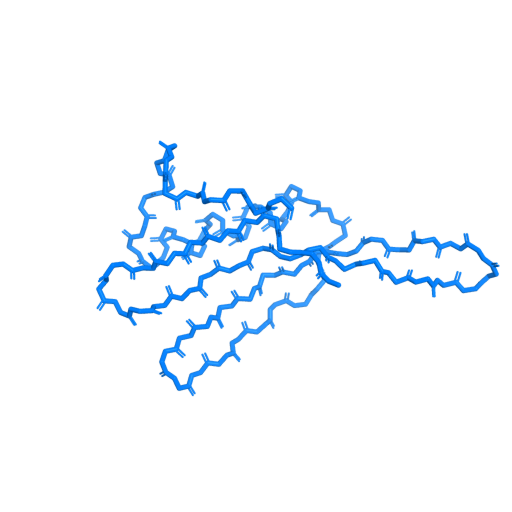1 78 ? -4.649 11.378 -2.154 1.00 48.91 78 VAL A CA 1
ATOM 583 C C . VAL A 1 78 ? -6.022 11.350 -2.807 1.00 48.91 78 VAL A C 1
ATOM 585 O O . VAL A 1 78 ? -6.420 12.324 -3.448 1.00 48.91 78 VAL A O 1
ATOM 588 N N . VAL A 1 79 ? -6.723 10.225 -2.702 1.00 44.12 79 VAL A N 1
ATOM 589 C CA . VAL A 1 79 ? -8.072 10.105 -3.262 1.00 44.12 79 VAL A CA 1
ATOM 590 C C . VAL A 1 79 ? -9.067 10.576 -2.188 1.00 44.12 79 VAL A C 1
ATOM 592 O O . VAL A 1 79 ? -9.011 10.059 -1.069 1.00 44.12 79 VAL A O 1
ATOM 595 N N . PRO A 1 80 ? -9.917 11.586 -2.468 1.00 38.12 80 PRO A N 1
ATOM 596 C CA . PRO A 1 80 ? -10.886 12.097 -1.497 1.00 38.12 80 PRO A CA 1
ATOM 597 C C . PRO A 1 80 ? -11.920 11.051 -1.063 1.00 38.12 80 PRO A C 1
ATOM 599 O O . PRO A 1 80 ? -12.305 10.190 -1.886 1.00 38.12 80 PRO A O 1
#

Foldseek 3Di:
DAWFKWAAQPPFRKIKTKDWDWDADPPGDTQIWIKIWI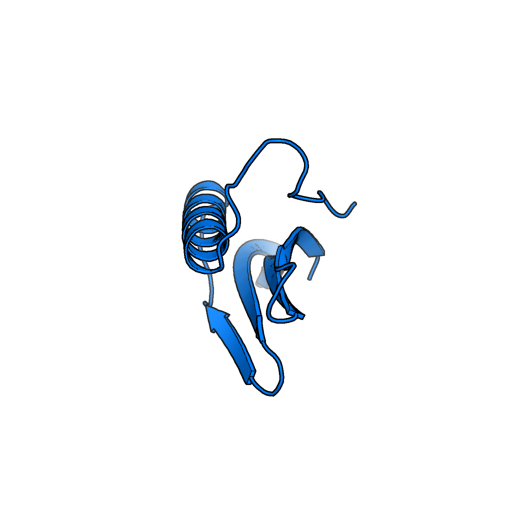DGVVDIDIDDTDSDPVVSVVVSCVVCVVSVHNPDVPRIDGDD

Secondary structure (DSSP, 8-state):
-EEEEEEE-TTT--EEEEEEEEEEETTTEEEEEEEEEEEETTEEEEEEEESSHHHHHHHHHHHHHHTT----TTS-EE--

Sequence (80 aa):
MKTLYRYTGPEDGVTVRLIERQTIVQPMSVNTSFAVVIDAPGEVAMFDSFSGLEFAAGAFALLVERFGGVTQAGQVVVVP

Mean predicted aligned error: 8.27 Å

Radius of gyration: 13.36 Å; Cα contacts (8 Å, |Δi|>4): 149; chains: 1; bounding box: 33×25×37 Å

Nearest PDB structures (foldseek):
  2k4v-assembly1_A  TM=5.031E-01  e=1.218E+00  Pseudomonas aeruginosa
  3wld-assembly1_A  TM=7.265E-01  e=3.512E+00  Gallus gallus
  3ek4-assembly1_A  TM=7.277E-01  e=3.713E+00  synthetic construct
  6zrc-assembly2_B  TM=5.644E-01  e=2.810E+00  Homo sapiens
  6fg9-assembly1_B  TM=4.422E-01  e=2.971E+00  Mus musculus

Organism: NCBI:txid1437360